Protein AF-A0A7H1RIW3-F1 (afdb_monomer_lite)

Sequence (134 aa):
MATRGQRPKPAALRLLNGNAGKRPVNTQEPDTGPADTSPPEWLSQAATPHWARLAPMLATAGVLKQSDRDLLATYCETFAAYLEAVKAGGASMSMVGQLRQLMGELGMTPSARARITADKAPEVERGKARFFAV

pLDDT: mean 80.85, std 16.75, range [42.19, 98.12]

Radius of gyration: 20.83 Å; chains: 1; bounding box: 42×54×66 Å

Structure (mmCIF, N/CA/C/O backbone):
data_AF-A0A7H1RIW3-F1
#
_entry.id   AF-A0A7H1RIW3-F1
#
loop_
_atom_site.group_PDB
_atom_site.id
_atom_site.type_symbol
_atom_site.label_atom_id
_atom_site.label_alt_id
_atom_site.label_comp_id
_atom_site.label_asym_id
_atom_site.label_entity_id
_atom_site.label_seq_id
_atom_site.pdbx_PDB_ins_code
_atom_site.Cartn_x
_atom_site.Cartn_y
_atom_site.Cartn_z
_atom_site.occupancy
_atom_site.B_iso_or_equiv
_atom_site.auth_seq_id
_atom_site.auth_comp_id
_atom_site.auth_asym_id
_atom_site.auth_atom_id
_atom_site.pdbx_PDB_model_num
ATOM 1 N N . MET A 1 1 ? -15.699 29.624 2.274 1.00 44.91 1 MET A N 1
ATOM 2 C CA . MET A 1 1 ? -15.433 28.178 2.094 1.00 44.91 1 MET A CA 1
ATOM 3 C C . MET A 1 1 ? -15.417 27.532 3.470 1.00 44.91 1 MET A C 1
ATOM 5 O O . MET A 1 1 ? -14.587 27.921 4.277 1.00 44.91 1 MET A O 1
ATOM 9 N N . ALA A 1 2 ? -16.365 26.644 3.783 1.00 44.53 2 ALA A N 1
ATOM 10 C CA . ALA A 1 2 ? -16.424 26.000 5.096 1.00 44.53 2 ALA A CA 1
ATOM 11 C C . ALA A 1 2 ? -15.160 25.156 5.327 1.00 44.53 2 ALA A C 1
ATOM 13 O O . ALA A 1 2 ? -14.830 24.293 4.512 1.00 44.53 2 ALA A O 1
ATOM 14 N N . THR A 1 3 ? -14.444 25.415 6.420 1.00 49.59 3 THR A N 1
ATOM 15 C CA . THR A 1 3 ? -13.362 24.556 6.903 1.00 49.59 3 THR A CA 1
ATOM 16 C C . THR A 1 3 ? -13.940 23.164 7.116 1.00 49.59 3 THR A C 1
ATOM 18 O O . THR A 1 3 ? -14.832 22.967 7.938 1.00 49.59 3 THR A O 1
ATOM 21 N N . ARG A 1 4 ? -13.475 22.197 6.319 1.00 51.91 4 ARG A N 1
ATOM 22 C CA . ARG A 1 4 ? -13.882 20.794 6.418 1.00 51.91 4 ARG A CA 1
ATOM 23 C C . ARG A 1 4 ? -13.661 20.352 7.864 1.00 51.91 4 ARG A C 1
ATOM 25 O O . ARG A 1 4 ? -12.515 20.246 8.298 1.00 51.91 4 ARG A O 1
ATOM 32 N N . GLY A 1 5 ? -14.752 20.165 8.608 1.00 62.47 5 GLY A N 1
ATOM 33 C CA . GLY A 1 5 ? -14.699 19.715 9.995 1.00 62.47 5 GLY A CA 1
ATOM 34 C C . GLY A 1 5 ? -13.847 18.451 10.115 1.00 62.47 5 GLY A C 1
ATOM 35 O O . GLY A 1 5 ? -13.736 17.677 9.157 1.00 62.47 5 GLY A O 1
ATOM 36 N N . GLN A 1 6 ? -13.213 18.260 11.275 1.00 63.91 6 GLN A N 1
ATOM 37 C CA . GLN A 1 6 ? -12.433 17.052 11.541 1.00 63.91 6 GLN A CA 1
ATOM 38 C C . GLN A 1 6 ? -13.264 15.813 11.195 1.00 63.91 6 GLN A C 1
ATOM 40 O O . GLN A 1 6 ? -14.435 15.716 11.568 1.00 63.91 6 GLN A O 1
ATOM 45 N N . ARG A 1 7 ? -12.654 14.873 10.460 1.00 66.25 7 ARG A N 1
ATOM 46 C CA . ARG A 1 7 ? -13.306 13.599 10.151 1.00 66.25 7 ARG A CA 1
ATOM 47 C C . ARG A 1 7 ? -13.683 12.916 11.474 1.00 66.25 7 ARG A C 1
ATOM 49 O O . ARG A 1 7 ? -12.880 12.958 12.411 1.00 66.25 7 ARG A O 1
ATOM 56 N N . PRO A 1 8 ? -14.882 12.323 11.577 1.00 71.25 8 PRO A N 1
ATOM 57 C CA . PRO A 1 8 ? -15.295 11.634 12.790 1.00 71.25 8 PRO A CA 1
ATOM 58 C C . PRO A 1 8 ? -14.284 10.539 13.148 1.00 71.25 8 PRO A C 1
ATOM 60 O O . PRO A 1 8 ? -13.760 9.853 12.271 1.00 71.25 8 PRO A O 1
ATOM 63 N N . LYS A 1 9 ? -13.988 10.401 14.447 1.00 76.31 9 LYS A N 1
ATOM 64 C CA . LYS A 1 9 ? -13.132 9.321 14.948 1.00 76.31 9 LYS A CA 1
ATOM 65 C C . LYS A 1 9 ? -13.812 7.966 14.676 1.00 76.31 9 LYS A C 1
ATOM 67 O O . LYS A 1 9 ? -15.014 7.879 14.948 1.00 76.31 9 LYS A O 1
ATOM 72 N N . PRO A 1 10 ? -13.063 6.939 14.230 1.00 83.06 10 PRO A N 1
ATOM 73 C CA . PRO A 1 10 ? -13.560 5.570 14.091 1.00 83.06 10 PRO A CA 1
ATOM 74 C C . PRO A 1 10 ? -14.266 5.068 15.352 1.00 83.06 10 PRO A C 1
ATOM 76 O O . PRO A 1 10 ? -13.867 5.424 16.471 1.00 83.06 10 PRO A O 1
ATOM 79 N N . ALA A 1 11 ? -15.279 4.222 15.185 1.00 84.06 11 ALA A N 1
ATOM 80 C CA . ALA A 1 11 ? -16.080 3.667 16.271 1.00 84.06 11 ALA A CA 1
ATOM 81 C C . ALA A 1 11 ? -15.216 2.978 17.331 1.00 84.06 11 ALA A C 1
ATOM 83 O O . ALA A 1 11 ? -15.368 3.271 18.518 1.00 84.06 11 ALA A O 1
ATOM 84 N N . ALA A 1 12 ? -14.247 2.160 16.907 1.00 81.88 12 ALA A N 1
ATOM 85 C CA . ALA A 1 12 ? -13.307 1.487 17.804 1.00 81.88 12 ALA A CA 1
ATOM 86 C C . ALA A 1 12 ? -12.550 2.484 18.704 1.00 81.88 12 ALA A C 1
ATOM 88 O O . ALA A 1 12 ? -12.537 2.345 19.926 1.00 81.88 12 ALA A O 1
ATOM 89 N N . LEU A 1 13 ? -12.011 3.562 18.123 1.00 81.81 13 LEU A N 1
ATOM 90 C CA . LEU A 1 13 ? -11.314 4.604 18.885 1.00 81.81 13 LEU A CA 1
ATOM 91 C C . LEU A 1 13 ? -12.263 5.402 19.788 1.00 81.81 13 LEU A C 1
ATOM 93 O O . LEU A 1 13 ? -11.860 5.857 20.859 1.00 81.81 13 LEU A O 1
ATOM 97 N N . ARG A 1 14 ? -13.522 5.606 19.386 1.00 84.12 14 ARG A N 1
ATOM 98 C CA . ARG A 1 14 ? -14.523 6.267 20.239 1.00 84.12 14 ARG A CA 1
ATOM 99 C C . ARG A 1 14 ? -14.881 5.422 21.458 1.00 84.12 14 ARG A C 1
ATOM 101 O O . ARG A 1 14 ? -15.024 5.988 22.540 1.00 84.12 14 ARG A O 1
ATOM 108 N N . LEU A 1 15 ? -15.022 4.112 21.276 1.00 86.12 15 LEU A N 1
ATOM 109 C CA . LEU A 1 15 ? -15.334 3.160 22.341 1.00 86.12 15 LEU A CA 1
ATOM 110 C C . LEU A 1 15 ? -14.171 3.031 23.330 1.00 86.12 15 LEU A C 1
ATOM 112 O O . LEU A 1 15 ? -14.401 3.152 24.530 1.00 86.12 15 LEU A O 1
ATOM 116 N N . LEU A 1 16 ? -12.932 2.906 22.839 1.00 82.25 16 LEU A N 1
ATOM 117 C CA . LEU A 1 16 ? -11.728 2.867 23.683 1.00 82.25 16 LEU A CA 1
ATOM 118 C C . LEU A 1 16 ? -11.577 4.122 24.558 1.00 82.25 16 LEU A C 1
ATOM 120 O O . LEU A 1 16 ? -11.178 4.033 25.712 1.00 82.25 16 LEU A O 1
ATOM 124 N N . ASN A 1 17 ? -11.973 5.292 24.047 1.00 83.56 17 ASN A N 1
ATOM 125 C CA . ASN A 1 17 ? -11.965 6.555 24.798 1.00 83.56 17 ASN A CA 1
ATOM 126 C C . ASN A 1 17 ? -13.217 6.763 25.683 1.00 83.56 17 ASN A C 1
ATOM 128 O O . ASN A 1 17 ? -13.533 7.897 26.053 1.00 83.56 17 ASN A O 1
ATOM 132 N N . GLY A 1 18 ? -13.988 5.707 25.961 1.00 87.12 18 GLY A N 1
ATOM 133 C CA . GLY A 1 18 ? -15.167 5.750 26.834 1.00 87.12 18 GLY A CA 1
ATOM 134 C C . GLY A 1 18 ? -16.350 6.552 26.285 1.00 87.12 18 GLY A C 1
ATOM 135 O O . GLY A 1 18 ? -17.267 6.883 27.032 1.00 87.12 18 GLY A O 1
ATOM 136 N N . ASN A 1 19 ? -16.342 6.896 24.991 1.00 88.31 19 ASN A N 1
ATOM 137 C CA . ASN A 1 19 ? -17.378 7.693 24.335 1.00 88.31 19 ASN A CA 1
ATOM 138 C C . ASN A 1 19 ? -17.756 8.972 25.119 1.00 88.31 19 ASN A C 1
ATOM 140 O O . ASN A 1 19 ? -18.933 9.215 25.376 1.00 88.31 19 ASN A O 1
ATOM 144 N N . ALA A 1 20 ? -16.774 9.811 25.478 1.00 84.62 20 ALA A N 1
ATOM 145 C CA . ALA A 1 20 ? -16.966 10.996 26.335 1.00 84.62 20 ALA A CA 1
ATOM 146 C C . ALA A 1 20 ? -18.142 11.917 25.934 1.00 84.62 20 ALA A C 1
ATOM 148 O O . ALA A 1 20 ? -18.807 12.494 26.790 1.00 84.62 20 ALA A O 1
ATOM 149 N N . GLY A 1 21 ? -18.438 12.029 24.634 1.00 84.06 21 GLY A N 1
ATOM 150 C CA . GLY A 1 21 ? -19.558 12.828 24.125 1.00 84.06 21 GLY A CA 1
ATOM 151 C C . GLY A 1 21 ? -20.939 12.166 24.225 1.00 84.06 21 GLY A C 1
ATOM 152 O O . GLY A 1 21 ? -21.914 12.792 23.818 1.00 84.06 21 GLY A O 1
ATOM 153 N N . LYS A 1 22 ? -21.031 10.906 24.677 1.00 83.62 22 LYS A N 1
ATOM 154 C CA . LYS A 1 22 ? -22.243 10.071 24.843 1.00 83.62 22 LYS A CA 1
ATOM 155 C C . LYS A 1 22 ? -23.167 9.941 23.622 1.00 83.62 22 LYS A C 1
ATOM 157 O O . LYS A 1 22 ? -24.220 9.319 23.706 1.00 83.62 22 LYS A O 1
ATOM 162 N N . ARG A 1 23 ? -22.781 10.489 22.468 1.00 87.12 23 ARG A N 1
ATOM 163 C CA . ARG A 1 23 ? -23.515 10.345 21.205 1.00 87.12 23 ARG A CA 1
ATOM 164 C C . ARG A 1 23 ? -23.500 8.882 20.752 1.00 87.12 23 ARG A C 1
ATOM 166 O O . ARG A 1 23 ? -22.494 8.205 21.003 1.00 87.12 23 ARG A O 1
ATOM 173 N N . PRO A 1 24 ? -24.527 8.416 20.019 1.00 86.94 24 PRO A N 1
ATOM 174 C CA . PRO A 1 24 ? -24.520 7.090 19.412 1.00 86.94 24 PRO A CA 1
ATOM 175 C C . PRO A 1 24 ? -23.221 6.827 18.637 1.00 86.94 24 PRO A C 1
ATOM 177 O O . PRO A 1 24 ? -22.659 7.719 17.983 1.00 86.94 24 PRO A O 1
ATOM 180 N N . VAL A 1 25 ? -22.686 5.619 18.785 1.00 84.94 25 VAL A N 1
ATOM 181 C CA . VAL A 1 25 ? -21.526 5.147 18.021 1.00 84.94 25 VAL A CA 1
ATOM 182 C C . VAL A 1 25 ? -22.047 4.488 16.751 1.00 84.94 25 VAL A C 1
ATOM 184 O O . VAL A 1 25 ? -23.066 3.806 16.793 1.00 84.94 25 VAL A O 1
ATOM 187 N N . ASN A 1 26 ? -21.378 4.723 15.621 1.00 83.44 26 ASN A N 1
ATOM 188 C CA . ASN A 1 26 ? -21.709 4.015 14.394 1.00 83.44 26 ASN A CA 1
ATOM 189 C C . ASN A 1 26 ? -21.318 2.543 14.559 1.00 83.44 26 ASN A C 1
ATOM 191 O O . ASN A 1 26 ? -20.135 2.228 14.610 1.00 83.44 26 ASN A O 1
ATOM 195 N N . THR A 1 27 ? -22.302 1.658 14.672 1.00 81.94 27 THR A N 1
ATOM 196 C CA . THR A 1 27 ? -22.091 0.206 14.759 1.00 81.94 27 THR A CA 1
ATOM 197 C C . THR A 1 27 ? -22.075 -0.469 13.389 1.00 81.94 27 THR A C 1
ATOM 199 O O . THR A 1 27 ? -21.869 -1.672 13.310 1.00 81.94 27 THR A O 1
ATOM 202 N N . G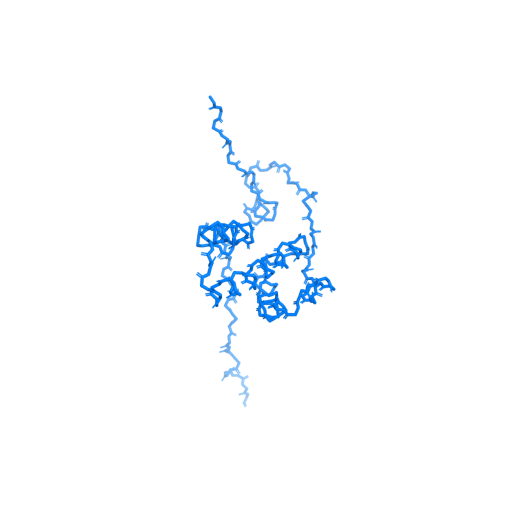LN A 1 28 ? -22.289 0.298 12.318 1.00 81.56 28 GLN A N 1
ATOM 203 C CA . GLN A 1 28 ? -22.314 -0.167 10.932 1.00 81.56 28 GLN A CA 1
ATOM 204 C C . GLN A 1 28 ? -21.051 0.276 10.176 1.00 81.56 28 GLN A C 1
ATOM 206 O O . GLN A 1 28 ? -21.099 0.563 8.981 1.00 81.56 28 GLN A O 1
ATOM 211 N N . GLU A 1 29 ? -19.920 0.419 10.874 1.00 81.44 29 GLU A N 1
ATOM 212 C CA . GLU A 1 29 ? -18.641 0.605 10.183 1.00 81.44 29 GLU A CA 1
ATOM 213 C C . GLU A 1 29 ? -18.288 -0.684 9.420 1.00 81.44 29 GLU A C 1
ATOM 215 O O . GLU A 1 29 ? -18.427 -1.767 9.991 1.00 81.44 29 GLU A O 1
ATOM 220 N N . PRO A 1 30 ? -17.859 -0.597 8.144 1.00 80.38 30 PRO A N 1
ATOM 221 C CA . PRO A 1 30 ? -17.471 -1.779 7.386 1.00 80.38 30 PRO A CA 1
ATOM 222 C C . PRO A 1 30 ? -16.283 -2.486 8.044 1.00 80.38 30 PRO A C 1
ATOM 224 O O . PRO A 1 30 ? -15.213 -1.893 8.187 1.00 80.38 30 PRO A O 1
ATOM 227 N N . ASP A 1 31 ? -16.461 -3.756 8.401 1.00 80.50 31 ASP A N 1
ATOM 228 C CA . ASP A 1 31 ? -15.359 -4.660 8.715 1.00 80.50 31 ASP A CA 1
ATOM 229 C C . ASP A 1 31 ? -15.062 -5.496 7.474 1.00 80.50 31 ASP A C 1
ATOM 231 O O . ASP A 1 31 ? -15.886 -6.287 7.016 1.00 80.50 31 ASP A O 1
ATOM 235 N N . THR A 1 32 ? -13.891 -5.272 6.894 1.00 82.56 32 THR A N 1
ATOM 236 C CA . THR A 1 32 ? -13.452 -5.973 5.688 1.00 82.56 32 THR A CA 1
ATOM 237 C C . THR A 1 32 ? -12.698 -7.259 6.025 1.00 82.56 32 THR A C 1
ATOM 239 O O . THR A 1 32 ? -12.359 -8.013 5.120 1.00 82.56 32 THR A O 1
ATOM 242 N N . GLY A 1 33 ? -12.483 -7.558 7.311 1.00 83.62 33 GLY A N 1
ATOM 243 C CA . GLY A 1 33 ? -11.807 -8.767 7.764 1.00 83.62 33 GLY A CA 1
ATOM 244 C C . GLY A 1 33 ? -10.285 -8.755 7.548 1.00 83.62 33 GLY A C 1
ATOM 245 O O . GLY A 1 33 ? -9.705 -7.779 7.049 1.00 83.62 33 GLY A O 1
ATOM 246 N N . PRO A 1 34 ? -9.595 -9.829 7.975 1.00 84.81 34 PRO A N 1
ATOM 247 C CA . PRO A 1 34 ? -8.171 -10.001 7.710 1.00 84.81 34 PRO A CA 1
ATOM 248 C C . PRO A 1 34 ? -7.920 -10.155 6.206 1.00 84.81 34 PRO A C 1
ATOM 250 O O . PRO A 1 34 ? -8.713 -10.771 5.499 1.00 84.81 34 PRO A O 1
ATOM 253 N N . ALA A 1 35 ? -6.806 -9.607 5.721 1.00 88.56 35 ALA A N 1
ATOM 254 C CA . ALA A 1 35 ? -6.424 -9.752 4.322 1.00 88.56 35 ALA A CA 1
ATOM 255 C C . ALA A 1 35 ? -5.929 -11.173 4.010 1.00 88.56 35 ALA A C 1
ATOM 257 O O . ALA A 1 35 ? -5.057 -11.695 4.711 1.00 88.56 35 ALA A O 1
ATOM 258 N N . ASP A 1 36 ? -6.410 -11.752 2.911 1.00 92.50 36 ASP A N 1
ATOM 259 C CA . ASP A 1 36 ? -5.777 -12.901 2.266 1.00 92.50 36 ASP A CA 1
ATOM 260 C C . ASP A 1 36 ? -4.427 -12.482 1.666 1.00 92.50 36 ASP A C 1
ATOM 262 O O . ASP A 1 36 ? -4.344 -11.614 0.790 1.00 92.50 36 ASP A O 1
ATOM 266 N N . THR A 1 37 ? -3.358 -13.112 2.155 1.00 95.69 37 THR A N 1
ATOM 267 C CA . THR A 1 37 ? -1.975 -12.823 1.752 1.00 95.69 37 THR A CA 1
ATOM 268 C C . THR A 1 37 ? -1.505 -13.658 0.564 1.00 95.69 37 THR A C 1
ATOM 270 O O . THR A 1 37 ? -0.384 -13.457 0.087 1.00 95.69 37 THR A O 1
ATOM 273 N N . SER A 1 38 ? -2.351 -14.539 0.031 1.00 96.38 38 SER A N 1
ATOM 274 C CA . SER A 1 38 ? -2.105 -15.211 -1.245 1.00 96.38 38 SER A CA 1
ATOM 275 C C . SER A 1 38 ? -2.043 -14.165 -2.364 1.00 96.38 38 SER A C 1
ATOM 277 O O . SER A 1 38 ? -2.844 -13.228 -2.340 1.00 96.38 38 SER A O 1
ATOM 279 N N . PRO A 1 39 ? -1.113 -14.256 -3.330 1.00 96.12 39 PRO A N 1
ATOM 280 C CA . PRO A 1 39 ? -1.079 -13.330 -4.461 1.00 96.12 39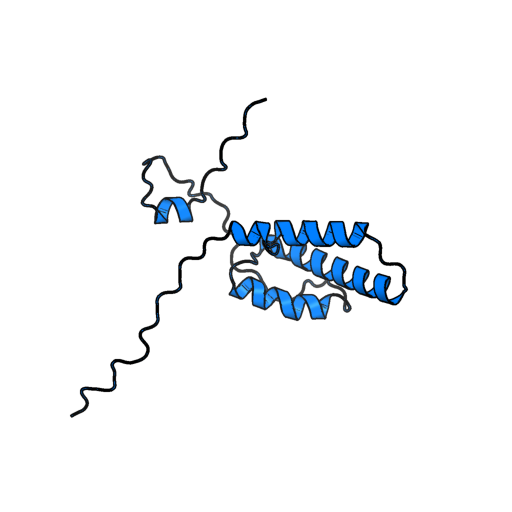 PRO A CA 1
ATOM 281 C C . PRO A 1 39 ? -2.353 -13.451 -5.315 1.00 96.12 39 PRO A C 1
ATOM 283 O O . PRO A 1 39 ? -2.884 -14.554 -5.456 1.00 96.12 39 PRO A O 1
ATOM 286 N N . PRO A 1 40 ? -2.882 -12.347 -5.878 1.00 95.94 40 PRO A N 1
ATOM 287 C CA . PRO A 1 40 ? -3.962 -12.422 -6.858 1.00 95.94 40 PRO A CA 1
ATOM 288 C C . PRO A 1 40 ? -3.530 -13.199 -8.104 1.00 95.94 40 PRO A C 1
ATOM 290 O O . PRO A 1 40 ? -2.382 -13.093 -8.526 1.00 95.94 40 PRO A O 1
ATOM 293 N N . GLU A 1 41 ? -4.462 -13.920 -8.731 1.00 96.12 41 GLU A N 1
ATOM 294 C CA . GLU A 1 41 ? -4.180 -14.731 -9.930 1.00 96.12 41 GLU A CA 1
ATOM 295 C C . GLU A 1 41 ? -3.640 -13.907 -11.106 1.00 96.12 41 GLU A C 1
ATOM 297 O O . GLU A 1 41 ? -2.853 -14.399 -11.908 1.00 96.12 41 GLU A O 1
ATOM 302 N N . TRP A 1 42 ? -4.051 -12.643 -11.201 1.00 96.38 42 TRP A N 1
ATOM 303 C CA . TRP A 1 42 ? -3.641 -11.726 -12.261 1.00 96.38 42 TRP A CA 1
ATOM 304 C C . TRP A 1 42 ? -2.276 -11.069 -12.015 1.00 96.38 42 TRP A C 1
ATOM 306 O O . TRP A 1 42 ? -1.796 -10.344 -12.885 1.00 96.38 42 TRP A O 1
ATOM 316 N N . LEU A 1 43 ? -1.655 -11.287 -10.850 1.00 98.12 43 LEU A N 1
ATOM 317 C CA . LEU A 1 43 ? -0.392 -10.651 -10.490 1.00 98.12 43 LEU A CA 1
ATOM 318 C C . LEU A 1 43 ? 0.762 -11.205 -11.336 1.00 98.12 43 LEU A C 1
ATOM 320 O O . LEU A 1 43 ? 0.994 -12.412 -11.406 1.00 98.12 43 LEU A O 1
ATOM 324 N N . SER A 1 44 ? 1.538 -10.311 -11.937 1.00 98.12 44 SER A N 1
ATOM 325 C CA . SER A 1 44 ? 2.662 -10.662 -12.791 1.00 98.12 44 SER A CA 1
ATOM 326 C C . SER A 1 44 ? 3.798 -11.341 -12.020 1.00 98.12 44 SER A C 1
ATOM 328 O O . SER A 1 44 ? 4.032 -11.125 -10.822 1.00 98.12 44 SER A O 1
ATOM 330 N N . GLN A 1 45 ? 4.589 -12.140 -12.741 1.00 97.75 45 GLN A N 1
ATOM 331 C CA . GLN A 1 45 ? 5.769 -12.795 -12.173 1.00 97.75 45 GLN A CA 1
ATOM 332 C C . GLN A 1 45 ? 6.796 -11.773 -11.656 1.00 97.75 45 GLN A C 1
ATOM 334 O O . GLN A 1 45 ? 7.445 -12.016 -10.641 1.00 97.75 45 GLN A O 1
ATOM 339 N N . ALA A 1 46 ? 6.910 -10.613 -12.311 1.00 97.56 46 ALA A N 1
ATOM 340 C CA . ALA A 1 46 ? 7.803 -9.535 -11.888 1.00 97.56 46 ALA A CA 1
ATOM 341 C C . ALA A 1 46 ? 7.337 -8.865 -10.580 1.00 97.56 46 ALA A C 1
ATOM 343 O O . ALA A 1 46 ? 8.164 -8.461 -9.763 1.00 97.56 46 ALA A O 1
ATOM 344 N N . ALA A 1 47 ? 6.024 -8.787 -10.346 1.00 97.88 47 ALA A N 1
ATOM 345 C CA . ALA A 1 47 ? 5.439 -8.205 -9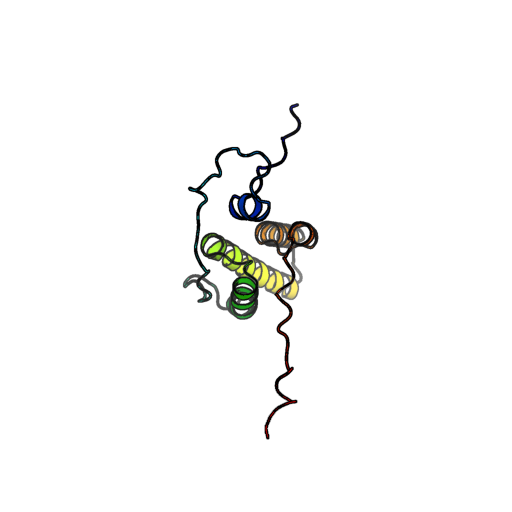.139 1.00 97.88 47 ALA A CA 1
ATOM 346 C C . ALA A 1 47 ? 5.367 -9.189 -7.953 1.00 97.88 47 ALA A C 1
ATOM 348 O O . ALA A 1 47 ? 5.380 -8.769 -6.790 1.00 97.88 47 ALA A O 1
ATOM 349 N N . THR A 1 48 ? 5.343 -10.496 -8.225 1.00 97.81 48 THR A N 1
ATOM 350 C CA . THR A 1 48 ? 5.208 -11.567 -7.220 1.00 97.81 48 THR A CA 1
ATOM 351 C C . THR A 1 48 ? 6.228 -11.485 -6.068 1.00 97.81 48 THR A C 1
ATOM 353 O O . THR A 1 48 ? 5.813 -11.572 -4.909 1.00 97.81 48 THR A O 1
ATOM 356 N N . PRO A 1 49 ? 7.538 -11.242 -6.295 1.00 97.50 49 PRO A N 1
ATOM 357 C CA . PRO A 1 49 ? 8.503 -11.092 -5.201 1.00 97.50 49 PRO A CA 1
ATOM 358 C C . PRO A 1 49 ? 8.199 -9.904 -4.279 1.00 97.50 49 PRO A C 1
ATOM 360 O O . PRO A 1 49 ? 8.482 -9.941 -3.079 1.00 97.50 49 PRO A O 1
ATOM 363 N N . HIS A 1 50 ? 7.623 -8.828 -4.820 1.00 96.88 50 HIS A N 1
ATOM 364 C CA . HIS A 1 50 ? 7.226 -7.665 -4.031 1.00 96.88 50 HIS A CA 1
ATOM 365 C C . HIS A 1 50 ? 6.007 -7.979 -3.168 1.0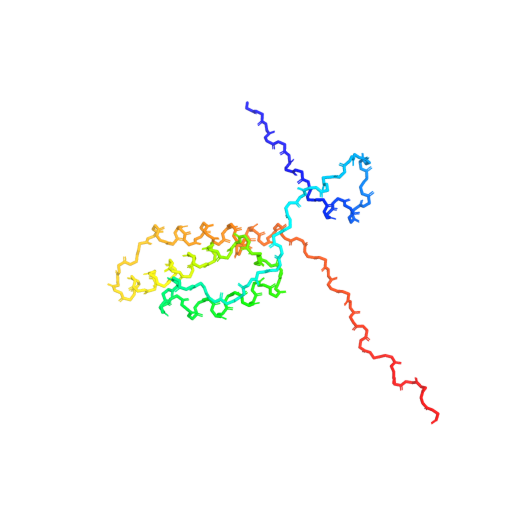0 96.88 50 HIS A C 1
ATOM 367 O O . HIS A 1 50 ? 6.006 -7.632 -1.985 1.00 96.88 50 HIS A O 1
ATOM 373 N N . TRP A 1 51 ? 5.025 -8.687 -3.727 1.00 97.56 51 TRP A N 1
ATOM 374 C CA . TRP A 1 51 ? 3.864 -9.169 -2.986 1.00 97.56 51 TRP A CA 1
ATOM 375 C C . TRP A 1 51 ? 4.267 -10.084 -1.831 1.00 97.56 51 TRP A C 1
ATOM 377 O O . TRP A 1 51 ? 3.926 -9.806 -0.682 1.00 97.56 51 TRP A O 1
ATOM 387 N N . ALA A 1 52 ? 5.064 -11.118 -2.122 1.00 97.25 52 ALA A N 1
ATOM 388 C CA . ALA A 1 52 ? 5.505 -12.117 -1.148 1.00 97.25 52 ALA A CA 1
ATOM 389 C C . ALA A 1 52 ? 6.227 -11.496 0.059 1.00 97.25 52 ALA A C 1
ATOM 391 O O . ALA A 1 52 ? 6.150 -12.013 1.170 1.00 97.25 52 ALA A O 1
ATOM 392 N N . ARG A 1 53 ? 6.901 -10.357 -0.141 1.00 95.38 53 ARG A N 1
ATOM 393 C CA . ARG A 1 53 ? 7.550 -9.600 0.933 1.00 95.38 53 ARG A CA 1
ATOM 394 C C . ARG A 1 53 ? 6.588 -8.682 1.689 1.00 95.38 53 ARG A C 1
ATOM 396 O O . ARG A 1 53 ? 6.700 -8.553 2.905 1.00 95.38 53 ARG A O 1
ATOM 403 N N . LEU A 1 54 ? 5.706 -7.977 0.982 1.00 94.69 54 LEU A N 1
ATOM 404 C CA . LEU A 1 54 ? 4.905 -6.892 1.556 1.00 94.69 54 LEU A CA 1
ATOM 405 C C . LEU A 1 54 ? 3.600 -7.383 2.182 1.00 94.69 54 LEU A C 1
ATOM 407 O O . LEU A 1 54 ? 3.291 -6.979 3.300 1.00 94.69 54 LEU A O 1
ATOM 411 N N . ALA A 1 55 ? 2.853 -8.251 1.499 1.00 95.31 55 ALA A N 1
ATOM 412 C CA . ALA A 1 55 ? 1.531 -8.689 1.940 1.00 95.31 55 ALA A CA 1
ATOM 413 C C . ALA A 1 55 ? 1.532 -9.313 3.350 1.00 95.31 55 ALA A C 1
ATOM 415 O O . ALA A 1 55 ? 0.799 -8.807 4.204 1.00 95.31 55 ALA A O 1
ATOM 416 N N . PRO A 1 56 ? 2.375 -10.320 3.672 1.00 94.62 56 PRO A N 1
ATOM 417 C CA . PRO A 1 56 ? 2.383 -10.905 5.015 1.00 94.62 56 PRO A CA 1
ATOM 418 C C . PRO A 1 56 ? 2.852 -9.917 6.089 1.00 94.62 56 PRO A C 1
ATOM 420 O O . PRO A 1 56 ? 2.294 -9.888 7.187 1.00 94.62 56 PRO A O 1
ATOM 423 N N . MET A 1 57 ? 3.837 -9.068 5.777 1.00 91.44 57 MET A N 1
ATOM 424 C CA . MET A 1 57 ? 4.339 -8.049 6.703 1.00 91.44 57 MET A CA 1
ATOM 425 C C . MET A 1 57 ? 3.250 -7.025 7.052 1.00 91.44 57 MET A C 1
ATOM 427 O O . MET A 1 57 ? 3.047 -6.709 8.224 1.00 91.44 57 MET A O 1
ATOM 431 N N . LEU A 1 58 ? 2.530 -6.522 6.046 1.00 90.38 58 LEU A N 1
ATOM 432 C CA . LEU A 1 58 ? 1.476 -5.523 6.230 1.00 90.38 58 LEU A CA 1
ATOM 433 C C . LEU A 1 58 ? 0.225 -6.116 6.886 1.00 90.38 58 LEU A C 1
ATOM 435 O O . LEU A 1 58 ? -0.390 -5.445 7.714 1.00 90.38 58 LEU A O 1
ATOM 439 N N . ALA A 1 59 ? -0.131 -7.362 6.566 1.00 90.69 59 ALA A N 1
ATOM 440 C CA . ALA A 1 59 ? -1.230 -8.069 7.221 1.00 90.69 59 ALA A CA 1
ATOM 441 C C . ALA A 1 59 ? -0.928 -8.313 8.707 1.00 90.69 59 ALA A C 1
ATOM 443 O O . ALA A 1 59 ? -1.757 -8.002 9.560 1.00 90.69 59 ALA A O 1
ATOM 444 N N . THR A 1 60 ? 0.288 -8.771 9.035 1.00 88.25 60 THR A N 1
ATOM 445 C CA . THR A 1 60 ? 0.728 -8.980 10.429 1.00 88.25 60 THR A CA 1
ATOM 446 C C . THR A 1 60 ? 0.719 -7.679 11.230 1.00 88.25 60 THR A C 1
ATOM 448 O O . THR A 1 60 ? 0.336 -7.665 12.396 1.00 88.25 60 THR A O 1
ATOM 451 N N . ALA A 1 61 ? 1.098 -6.564 10.602 1.00 84.88 61 ALA A N 1
ATOM 452 C CA . ALA A 1 61 ? 1.049 -5.239 11.216 1.00 84.88 61 ALA A CA 1
ATOM 453 C C . ALA A 1 61 ? -0.378 -4.658 11.336 1.00 84.88 61 ALA A C 1
ATOM 455 O O . ALA A 1 61 ? -0.541 -3.556 11.855 1.00 84.88 61 ALA A O 1
ATOM 456 N N . GLY A 1 62 ? -1.405 -5.350 10.827 1.00 82.94 62 GLY A N 1
ATOM 457 C CA . GLY A 1 62 ? -2.790 -4.874 10.803 1.00 82.94 62 GLY A CA 1
ATOM 458 C C . GLY A 1 62 ? -3.055 -3.728 9.819 1.00 82.94 62 GLY A C 1
ATOM 459 O O . GLY A 1 62 ? -4.125 -3.123 9.879 1.00 82.94 62 GLY A O 1
ATOM 460 N N . VAL A 1 63 ? -2.099 -3.437 8.930 1.00 85.62 63 VAL A N 1
ATOM 461 C CA . VAL A 1 63 ? -2.160 -2.355 7.934 1.00 85.62 63 VAL A CA 1
ATOM 462 C C . VAL A 1 63 ? -2.908 -2.797 6.679 1.00 85.62 63 VAL A C 1
ATOM 464 O O . VAL A 1 63 ? -3.688 -2.023 6.142 1.00 85.62 63 VAL A O 1
ATOM 467 N N . LEU A 1 64 ? -2.690 -4.033 6.219 1.00 89.12 64 LEU A N 1
ATOM 468 C CA . LEU A 1 64 ? -3.395 -4.572 5.057 1.00 89.12 64 LEU A CA 1
ATOM 469 C C . LEU A 1 64 ? -4.740 -5.168 5.482 1.00 89.12 64 LEU A C 1
ATOM 471 O O . LEU A 1 64 ? -4.782 -6.095 6.298 1.00 89.12 64 LEU A O 1
ATOM 475 N N . LYS A 1 65 ? -5.826 -4.664 4.898 1.00 88.50 65 LYS A N 1
ATOM 476 C CA . LYS A 1 65 ? -7.170 -5.243 5.000 1.00 88.50 65 LYS A CA 1
ATOM 477 C C . LYS A 1 65 ? -7.592 -5.867 3.678 1.00 88.50 65 LYS A C 1
ATOM 479 O O . LYS A 1 65 ? -7.015 -5.564 2.635 1.00 88.50 65 LYS A O 1
ATOM 484 N N . GLN A 1 66 ? -8.609 -6.729 3.710 1.00 89.19 66 GLN A N 1
ATOM 485 C CA . GLN A 1 66 ? -9.087 -7.406 2.500 1.00 89.19 66 GLN A CA 1
ATOM 486 C C . GLN A 1 66 ? -9.501 -6.416 1.400 1.00 89.19 66 GLN A C 1
ATOM 488 O O . GLN A 1 66 ? -9.252 -6.669 0.225 1.00 89.19 66 GLN A O 1
ATOM 493 N N . SER A 1 67 ? -10.076 -5.268 1.776 1.00 88.56 67 SER A N 1
ATOM 494 C CA . SER A 1 67 ? -10.454 -4.193 0.845 1.00 88.56 67 SER A CA 1
ATOM 495 C C . SER A 1 67 ? -9.282 -3.577 0.089 1.00 88.56 67 SER A C 1
ATOM 497 O O . SER A 1 67 ? -9.476 -3.017 -0.985 1.00 88.56 67 SER A O 1
ATOM 499 N N . ASP A 1 68 ? -8.073 -3.681 0.634 1.00 89.62 68 ASP A N 1
ATOM 500 C CA . ASP A 1 68 ? -6.893 -2.984 0.126 1.00 89.62 68 ASP A CA 1
ATOM 501 C C . ASP A 1 68 ? -5.980 -3.935 -0.666 1.00 89.62 68 ASP A C 1
ATOM 503 O O . ASP A 1 68 ? -4.893 -3.558 -1.113 1.00 89.62 68 ASP A O 1
ATOM 507 N N . ARG A 1 69 ? -6.419 -5.186 -0.852 1.00 92.56 69 ARG A N 1
ATOM 508 C CA . ARG A 1 69 ? -5.650 -6.257 -1.491 1.00 92.56 69 ARG A CA 1
ATOM 509 C C . ARG A 1 69 ? -5.261 -5.900 -2.928 1.00 92.56 69 ARG A C 1
ATOM 511 O O . ARG A 1 69 ? -4.083 -5.956 -3.280 1.00 92.56 69 ARG A O 1
ATOM 518 N N . ASP A 1 70 ? -6.225 -5.451 -3.728 1.00 93.38 70 ASP A N 1
ATOM 519 C CA . ASP A 1 70 ? -5.988 -5.068 -5.127 1.00 93.38 70 ASP A CA 1
ATOM 520 C C . ASP A 1 70 ? -5.160 -3.781 -5.243 1.00 93.38 70 ASP A C 1
ATOM 522 O O . ASP A 1 70 ? -4.386 -3.603 -6.188 1.00 93.38 70 ASP A O 1
ATOM 526 N N . LEU A 1 71 ? -5.251 -2.903 -4.241 1.00 93.75 71 LEU A N 1
ATOM 527 C CA . LEU A 1 71 ? -4.429 -1.701 -4.160 1.00 93.75 71 LEU A CA 1
ATOM 528 C C . LEU A 1 71 ? -2.951 -2.052 -3.929 1.00 93.75 71 LEU A C 1
ATOM 530 O O . LEU A 1 71 ? -2.075 -1.509 -4.608 1.00 93.75 71 LEU A O 1
ATOM 534 N N . LEU A 1 72 ? -2.662 -2.991 -3.021 1.00 95.50 72 LEU A N 1
ATOM 535 C CA . LEU A 1 72 ? -1.303 -3.503 -2.825 1.00 95.50 72 LEU A CA 1
ATOM 536 C C . LEU A 1 72 ? -0.782 -4.203 -4.086 1.00 95.50 72 LEU A C 1
ATOM 538 O O . LEU A 1 72 ? 0.375 -4.012 -4.457 1.00 95.50 72 LEU A O 1
ATOM 542 N N . ALA A 1 73 ? -1.626 -4.972 -4.769 1.00 96.56 73 ALA A N 1
ATOM 543 C CA . ALA A 1 73 ? -1.236 -5.673 -5.987 1.00 96.56 73 ALA A CA 1
ATOM 544 C C . ALA A 1 73 ? -0.876 -4.681 -7.104 1.00 96.56 73 ALA A C 1
ATOM 546 O O . ALA A 1 73 ? 0.191 -4.787 -7.709 1.00 96.56 73 ALA A O 1
ATOM 547 N N . THR A 1 74 ? -1.686 -3.634 -7.273 1.00 96.06 74 THR A N 1
ATOM 548 C CA . THR A 1 74 ? -1.409 -2.519 -8.194 1.00 96.06 74 THR A CA 1
ATOM 549 C C . THR A 1 74 ? -0.095 -1.813 -7.848 1.00 96.06 74 THR A C 1
ATOM 551 O O . THR A 1 74 ? 0.685 -1.463 -8.738 1.00 96.06 74 THR A O 1
ATOM 554 N N . TYR A 1 75 ? 0.198 -1.626 -6.556 1.00 95.88 75 TYR A N 1
ATOM 555 C CA . TYR A 1 75 ? 1.483 -1.083 -6.115 1.00 95.88 75 TYR A CA 1
ATOM 556 C C . TYR A 1 75 ? 2.654 -1.989 -6.518 1.00 95.88 75 TYR A C 1
ATOM 558 O O . TYR A 1 75 ? 3.654 -1.493 -7.038 1.00 95.88 75 TYR A O 1
ATOM 566 N N . CYS A 1 76 ? 2.533 -3.304 -6.320 1.00 97.12 76 CYS A N 1
ATOM 567 C CA . CYS A 1 76 ? 3.561 -4.266 -6.712 1.00 97.12 76 CYS A CA 1
ATOM 568 C C . CYS A 1 76 ? 3.811 -4.260 -8.229 1.00 97.12 76 CYS A C 1
ATOM 570 O O . CYS A 1 76 ? 4.975 -4.240 -8.631 1.00 97.12 76 CYS A O 1
ATOM 572 N N . GLU A 1 77 ? 2.757 -4.203 -9.049 1.00 97.56 77 GLU A N 1
ATOM 573 C CA . GLU A 1 77 ? 2.863 -4.079 -10.513 1.00 97.56 77 GLU A CA 1
ATOM 574 C C . GLU A 1 77 ? 3.567 -2.792 -10.933 1.00 97.56 77 GLU A C 1
ATOM 576 O O . GLU A 1 77 ? 4.538 -2.807 -11.690 1.00 97.56 77 GLU A O 1
ATOM 581 N N . THR A 1 78 ? 3.123 -1.661 -10.385 1.00 96.25 78 THR A N 1
ATOM 582 C CA . THR A 1 78 ? 3.703 -0.352 -10.708 1.00 96.25 78 THR A CA 1
ATOM 583 C C . THR A 1 78 ? 5.178 -0.299 -10.310 1.00 96.25 78 THR A C 1
ATOM 585 O O . THR A 1 78 ? 5.999 0.296 -11.010 1.00 96.25 78 THR A O 1
ATOM 588 N N . PHE A 1 79 ? 5.542 -0.937 -9.193 1.00 95.88 79 PHE A N 1
ATOM 589 C CA . PHE A 1 79 ? 6.921 -0.977 -8.724 1.00 95.88 79 PHE A CA 1
ATOM 590 C C . PHE A 1 79 ? 7.797 -1.869 -9.607 1.00 95.88 79 PHE A C 1
ATOM 592 O O . PHE A 1 79 ? 8.904 -1.461 -9.959 1.00 95.88 79 PHE A O 1
ATOM 599 N N . ALA A 1 80 ? 7.290 -3.029 -10.030 1.00 96.94 80 ALA A N 1
ATOM 600 C CA . ALA A 1 80 ? 7.976 -3.890 -10.988 1.00 96.94 80 ALA A CA 1
ATOM 601 C C . ALA A 1 80 ? 8.213 -3.162 -12.323 1.00 96.94 80 ALA A C 1
ATOM 603 O O . ALA A 1 80 ? 9.347 -3.104 -12.800 1.00 96.94 80 ALA A O 1
ATOM 604 N N . ALA A 1 81 ? 7.183 -2.508 -12.869 1.00 95.00 81 ALA A N 1
ATOM 605 C CA . ALA A 1 81 ? 7.292 -1.715 -14.093 1.00 95.00 81 ALA A CA 1
ATOM 606 C C . ALA A 1 81 ? 8.305 -0.565 -13.956 1.00 95.00 81 ALA A C 1
ATOM 608 O O . ALA A 1 81 ? 9.086 -0.304 -14.871 1.00 95.00 81 ALA A O 1
ATOM 609 N N . TYR A 1 82 ? 8.330 0.109 -12.802 1.00 95.88 82 TYR A N 1
ATOM 610 C CA . TYR A 1 82 ? 9.319 1.147 -12.517 1.00 95.88 82 TYR A CA 1
ATOM 611 C C . TYR A 1 82 ? 10.750 0.595 -12.514 1.00 95.88 82 TYR A C 1
ATOM 613 O O . TYR A 1 82 ? 11.631 1.209 -13.112 1.00 95.88 82 TYR A O 1
ATOM 621 N N . LEU A 1 83 ? 10.999 -0.558 -11.884 1.00 95.75 83 LEU A N 1
ATOM 622 C CA . LEU A 1 83 ? 12.334 -1.164 -11.865 1.00 95.75 83 LEU A CA 1
ATOM 623 C C . LEU A 1 83 ? 12.806 -1.552 -13.271 1.00 95.75 83 LEU A C 1
ATOM 625 O O . LEU A 1 83 ? 13.968 -1.316 -13.599 1.00 95.75 83 LEU A O 1
ATOM 629 N N . GLU A 1 84 ? 11.921 -2.087 -14.113 1.00 95.38 84 GLU A N 1
ATOM 630 C CA . GLU A 1 84 ? 12.245 -2.369 -15.517 1.00 95.38 84 GLU A CA 1
ATOM 631 C C . GLU A 1 84 ? 12.553 -1.086 -16.301 1.00 95.38 84 GLU A C 1
ATOM 633 O O . GLU A 1 84 ? 13.562 -1.017 -17.004 1.00 95.38 84 GLU A O 1
ATOM 638 N N . ALA A 1 85 ? 11.771 -0.021 -16.108 1.00 95.56 85 ALA A N 1
ATOM 639 C CA . ALA A 1 85 ? 12.044 1.274 -16.729 1.00 95.56 85 ALA A CA 1
ATOM 640 C C . ALA A 1 85 ? 13.384 1.880 -16.267 1.00 95.56 85 ALA A C 1
ATOM 642 O O . ALA A 1 85 ? 14.096 2.479 -17.073 1.00 95.56 85 ALA A O 1
ATOM 643 N N . VAL A 1 86 ? 13.760 1.708 -14.993 1.00 95.88 86 VAL A N 1
ATOM 644 C CA . VAL A 1 86 ? 15.074 2.129 -14.473 1.00 95.88 86 VAL A CA 1
ATOM 645 C C . VAL A 1 86 ? 16.196 1.356 -15.161 1.00 95.88 86 VAL A C 1
ATOM 647 O O . VAL A 1 86 ? 17.156 1.975 -15.616 1.00 95.88 86 VAL A O 1
ATOM 650 N N . LYS A 1 87 ? 16.076 0.027 -15.284 1.00 95.75 87 LYS A N 1
ATOM 651 C CA . LYS A 1 87 ? 17.077 -0.811 -15.970 1.00 95.75 87 LYS A CA 1
ATOM 652 C C . LYS A 1 87 ? 17.239 -0.423 -17.440 1.00 95.75 87 LYS A C 1
ATOM 654 O O . LYS A 1 87 ? 18.356 -0.421 -17.944 1.00 95.75 87 LYS A O 1
ATOM 659 N N . ALA A 1 88 ? 16.144 -0.055 -18.101 1.00 95.50 88 ALA A N 1
ATOM 660 C CA . ALA A 1 88 ? 16.145 0.433 -19.477 1.00 95.50 88 ALA A CA 1
ATOM 661 C C . ALA A 1 88 ? 16.623 1.896 -19.622 1.00 95.50 88 ALA A C 1
ATOM 663 O O . ALA A 1 88 ? 16.719 2.395 -20.740 1.00 95.50 88 ALA A O 1
ATOM 664 N N . GLY A 1 89 ? 16.905 2.601 -18.518 1.00 93.88 89 GLY A N 1
ATOM 665 C CA . GLY A 1 89 ? 17.360 3.997 -18.522 1.00 93.88 89 GLY A CA 1
ATOM 666 C C . GLY A 1 89 ? 16.262 5.037 -18.782 1.00 93.88 89 GLY A C 1
ATOM 667 O O . GLY A 1 89 ? 16.573 6.192 -19.056 1.00 93.88 89 GLY A O 1
ATOM 668 N N . GLY A 1 90 ? 14.985 4.651 -18.700 1.00 91.44 90 GLY A N 1
ATOM 669 C CA . GLY A 1 90 ? 13.832 5.466 -19.106 1.00 91.44 90 GLY A CA 1
ATOM 670 C C . GLY A 1 90 ? 12.811 5.758 -18.002 1.00 91.44 90 GLY A C 1
ATOM 671 O O . GLY A 1 90 ? 11.670 6.103 -18.304 1.00 91.44 90 GLY A O 1
ATOM 672 N N . ALA A 1 91 ? 13.164 5.590 -16.726 1.00 89.12 91 ALA A N 1
ATOM 673 C CA . ALA A 1 91 ? 12.214 5.783 -15.632 1.00 89.12 91 ALA A CA 1
ATOM 674 C C . ALA A 1 91 ? 11.679 7.226 -15.560 1.00 89.12 91 ALA A C 1
ATOM 676 O O . ALA A 1 91 ? 12.435 8.190 -15.448 1.00 89.12 91 ALA A O 1
ATOM 677 N N . SER A 1 92 ? 10.350 7.369 -15.571 1.00 89.06 92 SER A N 1
ATOM 678 C CA . SER A 1 92 ? 9.681 8.668 -15.472 1.00 89.06 92 SER A CA 1
ATOM 679 C C . SER A 1 92 ? 9.376 9.044 -14.023 1.00 89.06 92 SER A C 1
ATOM 681 O O . SER A 1 92 ? 8.882 8.233 -13.236 1.00 89.06 92 SER A O 1
ATOM 683 N N . MET A 1 93 ? 9.547 10.326 -13.692 1.00 88.12 93 MET A N 1
ATOM 684 C CA . MET A 1 93 ? 9.113 10.891 -12.408 1.00 88.12 93 MET A CA 1
ATOM 685 C C . MET A 1 93 ? 7.602 10.751 -12.166 1.00 88.12 93 MET A C 1
ATOM 687 O O . MET A 1 93 ? 7.169 10.716 -11.014 1.00 88.12 93 MET A O 1
ATOM 691 N N . SER A 1 94 ? 6.799 10.628 -13.227 1.00 90.81 94 SER A N 1
ATOM 69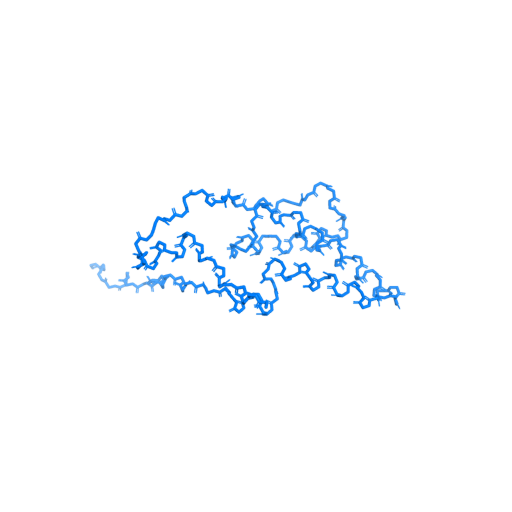2 C CA . SER A 1 94 ? 5.356 10.383 -13.113 1.00 90.81 94 SER A CA 1
ATOM 693 C C . SER A 1 94 ? 5.042 9.038 -12.440 1.00 90.81 94 SER A C 1
ATOM 695 O O . SER A 1 94 ? 4.177 8.985 -11.566 1.00 90.81 94 SER A O 1
ATOM 697 N N . MET A 1 95 ? 5.807 7.981 -12.745 1.00 89.69 95 MET A N 1
ATOM 698 C CA . MET A 1 95 ? 5.668 6.661 -12.112 1.00 89.69 95 MET A CA 1
ATOM 699 C C . MET A 1 95 ? 6.028 6.718 -10.627 1.00 89.69 95 MET A C 1
ATOM 701 O O . MET A 1 95 ? 5.332 6.153 -9.785 1.00 89.69 95 MET A O 1
ATOM 705 N N . VAL A 1 96 ? 7.077 7.471 -10.279 1.00 89.56 96 VAL A N 1
ATOM 706 C CA . VAL A 1 96 ? 7.446 7.723 -8.877 1.00 89.56 96 VAL A CA 1
ATOM 707 C C . VAL A 1 96 ? 6.315 8.454 -8.141 1.00 89.56 96 VAL A C 1
ATOM 709 O O . VAL A 1 96 ? 6.041 8.157 -6.977 1.00 89.56 96 VAL A O 1
ATOM 712 N N . GLY A 1 97 ? 5.631 9.383 -8.815 1.00 91.62 97 GLY A N 1
ATOM 713 C CA . GLY A 1 97 ? 4.440 10.056 -8.296 1.00 91.62 97 GLY A CA 1
ATOM 714 C C . GLY A 1 97 ? 3.294 9.086 -7.994 1.00 91.62 97 GLY A C 1
ATOM 715 O O . GLY A 1 97 ? 2.773 9.093 -6.878 1.00 91.62 97 GLY A O 1
ATOM 716 N N . GLN A 1 98 ? 2.957 8.209 -8.944 1.00 90.44 98 GLN A N 1
ATOM 717 C CA . GLN A 1 98 ? 1.918 7.182 -8.775 1.00 90.44 98 GLN A CA 1
ATOM 718 C C . GLN A 1 98 ? 2.246 6.223 -7.622 1.00 90.44 98 GLN A C 1
ATOM 720 O O . GLN A 1 98 ? 1.403 5.983 -6.757 1.00 90.44 98 GLN A O 1
ATOM 725 N N . LEU A 1 99 ? 3.496 5.755 -7.528 1.00 91.31 99 LEU A N 1
ATOM 726 C CA . LEU A 1 99 ? 3.955 4.914 -6.417 1.00 91.31 99 LEU A CA 1
ATOM 727 C C . LEU A 1 99 ? 3.776 5.602 -5.060 1.00 91.31 99 LEU A C 1
ATOM 729 O O . LEU A 1 99 ? 3.294 4.985 -4.109 1.00 91.31 99 LEU A O 1
ATOM 733 N N . ARG A 1 100 ? 4.125 6.890 -4.951 1.00 87.50 100 ARG A N 1
ATOM 734 C CA . ARG A 1 100 ? 3.925 7.660 -3.711 1.00 87.50 100 ARG A CA 1
ATOM 735 C C . ARG A 1 100 ? 2.453 7.800 -3.340 1.00 87.50 100 ARG A C 1
ATOM 737 O O . ARG A 1 100 ? 2.141 7.735 -2.153 1.00 87.50 100 ARG A O 1
ATOM 744 N N . GLN A 1 101 ? 1.571 7.979 -4.321 1.00 88.75 101 GLN A N 1
ATOM 745 C CA . GLN A 1 101 ? 0.130 8.066 -4.09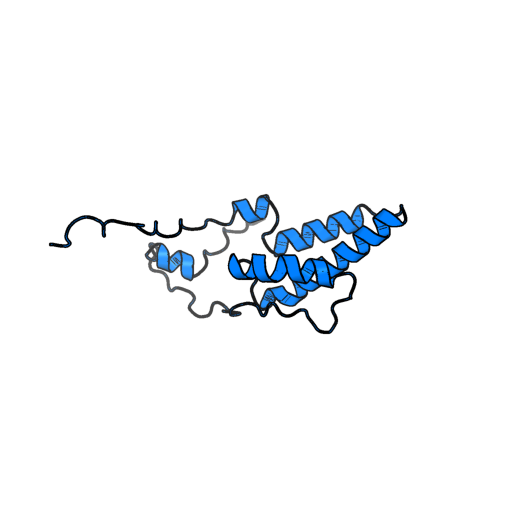0 1.00 88.75 101 GLN A CA 1
ATOM 746 C C . GLN A 1 101 ? -0.418 6.748 -3.530 1.00 88.75 101 GLN A C 1
ATOM 748 O O . GLN A 1 101 ? -1.052 6.758 -2.477 1.00 88.75 101 GLN A O 1
ATOM 753 N N . LEU A 1 102 ? -0.087 5.618 -4.161 1.00 88.75 102 LEU A N 1
ATOM 754 C CA . LEU A 1 102 ? -0.494 4.284 -3.702 1.00 88.75 102 LEU A CA 1
ATOM 755 C C . LEU A 1 102 ? 0.034 3.975 -2.290 1.00 88.75 102 LEU A C 1
ATOM 757 O O . LEU A 1 102 ? -0.707 3.490 -1.437 1.00 88.75 102 LEU A O 1
ATOM 761 N N . MET A 1 103 ? 1.291 4.332 -1.994 1.00 83.00 103 MET A N 1
ATOM 762 C CA . MET A 1 103 ? 1.834 4.220 -0.632 1.00 83.00 103 MET A CA 1
ATOM 763 C C . MET A 1 103 ? 1.084 5.091 0.383 1.00 83.00 103 MET A C 1
ATOM 765 O O . MET A 1 103 ? 1.037 4.749 1.564 1.00 83.00 103 MET A O 1
ATOM 769 N N . GLY A 1 104 ? 0.563 6.244 -0.040 1.00 83.06 104 GLY A N 1
ATOM 770 C CA . GLY A 1 104 ? -0.195 7.156 0.813 1.00 83.06 104 GLY A CA 1
ATOM 771 C C . GLY A 1 104 ? -1.506 6.541 1.289 1.00 83.06 104 GLY A C 1
ATOM 772 O O . GLY A 1 104 ? -1.784 6.582 2.487 1.00 83.06 104 GLY A O 1
ATOM 773 N N . GLU A 1 105 ? -2.254 5.937 0.366 1.00 82.25 105 GLU A N 1
ATOM 774 C CA . GLU A 1 105 ? -3.539 5.281 0.642 1.00 82.25 105 GLU A CA 1
ATOM 775 C C . GLU A 1 105 ? -3.377 4.051 1.549 1.00 82.25 105 GLU A C 1
ATOM 777 O O . GLU A 1 105 ? -4.136 3.877 2.495 1.00 82.25 105 GLU A O 1
ATOM 782 N N . LEU A 1 106 ? -2.313 3.264 1.354 1.00 75.62 106 LEU A N 1
ATOM 783 C CA . LEU A 1 106 ? -1.997 2.091 2.186 1.00 75.62 106 LEU A CA 1
ATOM 784 C C . LEU A 1 106 ? -1.388 2.429 3.561 1.00 75.62 106 LEU A C 1
ATOM 786 O O . LEU A 1 106 ? -0.956 1.537 4.286 1.00 75.62 106 LEU A O 1
ATOM 790 N N . GLY A 1 107 ? -1.253 3.705 3.928 1.00 69.88 107 GLY A N 1
ATOM 791 C CA . GLY A 1 107 ? -0.648 4.068 5.214 1.00 69.88 107 GLY A CA 1
ATOM 792 C C . GLY A 1 107 ? 0.885 3.941 5.271 1.00 69.88 107 GLY A C 1
ATOM 793 O O . GLY A 1 107 ? 1.485 4.109 6.334 1.00 69.88 107 GLY A O 1
ATOM 794 N N . MET A 1 108 ? 1.551 3.682 4.142 1.00 68.56 108 MET A N 1
ATOM 795 C CA . MET A 1 108 ? 2.981 3.342 4.063 1.00 68.56 108 MET A CA 1
ATOM 796 C C . MET A 1 108 ? 3.925 4.547 3.899 1.00 68.56 108 MET A C 1
ATOM 798 O O . MET A 1 108 ? 5.146 4.376 3.830 1.00 68.56 108 MET A O 1
ATOM 802 N N . THR A 1 109 ? 3.415 5.780 3.875 1.00 68.25 109 THR A N 1
ATOM 803 C CA . THR A 1 109 ? 4.252 6.997 3.862 1.00 68.25 109 THR A CA 1
ATOM 804 C C . THR A 1 109 ? 4.553 7.496 5.279 1.00 68.25 109 THR A C 1
ATOM 806 O O . THR A 1 109 ? 3.756 7.253 6.183 1.00 68.25 109 THR A O 1
ATOM 809 N N . PRO A 1 110 ? 5.653 8.244 5.513 1.00 56.91 110 PRO A N 1
ATOM 810 C CA . PRO A 1 110 ? 5.915 8.863 6.816 1.00 56.91 110 PRO A CA 1
ATOM 811 C C . PRO A 1 110 ? 4.739 9.704 7.329 1.00 56.91 110 PRO A C 1
ATOM 813 O O . PRO A 1 110 ? 4.388 9.620 8.500 1.00 56.91 110 PRO A O 1
ATOM 816 N N . SER A 1 111 ? 4.082 10.460 6.445 1.00 57.41 111 SER A N 1
ATOM 817 C CA . SER A 1 111 ? 2.918 11.280 6.795 1.00 57.41 111 SER A CA 1
ATOM 818 C C . SER A 1 111 ? 1.687 10.452 7.151 1.00 57.41 111 SER A C 1
ATOM 820 O O . SER A 1 111 ? 0.914 10.862 8.013 1.00 57.41 111 SER A O 1
ATOM 822 N N . ALA A 1 112 ? 1.487 9.303 6.504 1.00 65.19 112 ALA A N 1
ATOM 823 C CA . ALA A 1 112 ? 0.393 8.410 6.853 1.00 65.19 112 ALA A CA 1
ATOM 824 C C . ALA A 1 112 ? 0.697 7.635 8.146 1.00 65.19 112 ALA A C 1
ATOM 826 O O . ALA A 1 112 ? -0.160 7.579 9.022 1.00 65.19 112 ALA A O 1
ATOM 827 N N . ARG A 1 113 ? 1.945 7.182 8.341 1.00 63.94 113 ARG A N 1
ATOM 828 C CA . ARG A 1 113 ? 2.416 6.579 9.600 1.00 63.94 113 ARG A CA 1
ATOM 829 C C . ARG A 1 113 ? 2.313 7.524 10.790 1.00 63.94 113 ARG A C 1
ATOM 831 O O . ARG A 1 113 ? 1.910 7.089 11.857 1.00 63.94 113 ARG A O 1
ATOM 838 N N . ALA A 1 114 ? 2.599 8.814 10.615 1.00 57.72 114 ALA A N 1
ATOM 839 C CA . ALA A 1 114 ? 2.438 9.814 11.675 1.00 57.72 114 ALA A CA 1
ATOM 840 C C . ALA A 1 114 ? 0.978 9.974 12.150 1.00 57.72 114 ALA A C 1
ATOM 842 O O . ALA A 1 114 ? 0.737 10.569 13.196 1.00 57.72 114 ALA A O 1
ATOM 843 N N . ARG A 1 115 ? -0.001 9.462 11.390 1.00 61.69 115 ARG A N 1
ATOM 844 C CA . ARG A 1 115 ? -1.421 9.429 11.774 1.00 61.69 115 ARG A CA 1
ATOM 845 C C . ARG A 1 115 ? -1.828 8.111 12.440 1.00 61.69 115 ARG A C 1
ATOM 847 O O . ARG A 1 115 ? -2.956 8.019 12.916 1.00 61.69 115 ARG A O 1
ATOM 854 N N . ILE A 1 116 ? -0.947 7.108 12.459 1.00 61.12 116 ILE A N 1
ATOM 855 C CA . ILE A 1 116 ? -1.176 5.816 13.105 1.00 61.12 116 ILE A CA 1
ATOM 856 C C . ILE A 1 116 ? -0.650 5.911 14.537 1.00 61.12 116 ILE A C 1
ATOM 858 O O . ILE A 1 116 ? 0.554 5.862 14.777 1.00 61.12 116 ILE A O 1
ATOM 862 N N . THR A 1 117 ? -1.563 6.032 15.495 1.00 57.59 117 THR A N 1
ATOM 863 C CA . THR A 1 117 ? -1.250 5.841 16.913 1.00 57.59 117 THR A CA 1
ATOM 864 C C . THR A 1 117 ? -1.489 4.371 17.238 1.00 57.59 117 THR A C 1
ATOM 866 O O . THR A 1 117 ? -2.638 3.939 17.284 1.00 57.59 117 THR A O 1
ATOM 869 N N . ALA A 1 118 ? -0.421 3.592 17.406 1.00 57.69 118 ALA A N 1
ATOM 870 C CA . ALA A 1 118 ? -0.522 2.229 17.916 1.00 57.69 118 ALA A CA 1
ATOM 871 C C . ALA A 1 118 ? -0.434 2.261 19.445 1.00 57.69 118 ALA A C 1
ATOM 873 O O . ALA A 1 118 ? 0.510 2.839 19.991 1.00 57.69 118 ALA A O 1
ATOM 874 N N . ASP A 1 119 ? -1.391 1.635 20.130 1.00 53.19 119 ASP A N 1
ATOM 875 C CA . ASP A 1 119 ? -1.232 1.352 21.553 1.00 53.19 119 ASP A CA 1
ATOM 876 C C . ASP A 1 119 ? -0.068 0.373 21.732 1.00 53.19 119 ASP A C 1
ATOM 878 O O . ASP A 1 119 ? 0.108 -0.577 20.962 1.00 53.19 119 ASP A O 1
ATOM 882 N N . LYS A 1 120 ? 0.774 0.636 22.734 1.00 42.19 120 LYS A N 1
ATOM 883 C CA . LYS A 1 120 ? 1.912 -0.223 23.061 1.00 42.19 120 LYS A CA 1
ATOM 884 C C . LYS A 1 120 ? 1.358 -1.614 23.383 1.00 42.19 120 LYS A C 1
ATOM 886 O O . LYS A 1 120 ? 0.489 -1.729 24.246 1.00 42.19 120 LYS A O 1
ATOM 891 N N . ALA A 1 121 ? 1.842 -2.652 22.696 1.00 45.88 121 ALA A N 1
ATOM 892 C CA . ALA A 1 121 ? 1.493 -4.025 23.049 1.00 45.88 121 ALA A CA 1
ATOM 893 C C . ALA A 1 121 ? 1.748 -4.231 24.555 1.00 45.88 121 ALA A C 1
ATOM 895 O O . ALA A 1 121 ? 2.753 -3.709 25.057 1.00 45.88 121 ALA A O 1
ATOM 896 N N . PRO A 1 122 ? 0.859 -4.936 25.282 1.00 45.19 122 PRO A N 1
ATOM 897 C CA . PRO A 1 122 ? 1.063 -5.180 26.700 1.00 45.19 122 PRO A CA 1
ATOM 898 C C . PRO A 1 122 ? 2.425 -5.847 26.887 1.00 45.19 122 PRO A C 1
ATOM 900 O O . PRO A 1 122 ? 2.769 -6.800 26.186 1.00 45.19 122 PRO A O 1
ATOM 903 N N . GLU A 1 123 ? 3.222 -5.291 27.796 1.00 48.97 123 GLU A N 1
ATOM 904 C CA . GLU A 1 123 ? 4.524 -5.833 28.152 1.00 48.97 123 GLU A CA 1
ATOM 905 C C . GLU A 1 123 ? 4.300 -7.244 28.697 1.00 48.97 123 GLU A C 1
ATOM 907 O O . GLU A 1 123 ? 3.724 -7.435 29.766 1.00 48.97 123 GLU A O 1
ATOM 912 N N . VAL A 1 124 ? 4.671 -8.255 27.912 1.00 52.50 124 VAL A N 1
ATOM 913 C CA . VAL A 1 124 ? 4.616 -9.641 28.367 1.00 52.50 124 VAL A CA 1
ATOM 914 C C . VAL A 1 124 ? 5.657 -9.754 29.475 1.00 52.50 124 VAL A C 1
ATOM 916 O O . VAL A 1 124 ? 6.852 -9.772 29.177 1.00 52.50 124 VAL A O 1
ATOM 919 N N . GLU A 1 125 ? 5.219 -9.808 30.739 1.00 52.78 125 GLU A N 1
ATOM 920 C CA . GLU A 1 125 ? 6.065 -10.127 31.897 1.00 52.78 125 GLU A CA 1
ATOM 921 C C . GLU A 1 125 ? 6.708 -11.509 31.668 1.00 52.78 125 GLU A C 1
ATOM 923 O O . GLU A 1 125 ? 6.213 -12.558 32.085 1.00 52.78 125 GLU A O 1
ATOM 928 N N . ARG A 1 126 ? 7.846 -11.537 30.969 1.00 49.94 126 ARG A N 1
ATOM 929 C CA . ARG A 1 126 ? 8.715 -12.708 30.908 1.00 49.94 126 ARG A CA 1
ATOM 930 C C . ARG A 1 126 ? 9.444 -12.823 32.242 1.00 49.94 126 ARG A C 1
ATOM 932 O O . ARG A 1 126 ? 10.532 -12.292 32.416 1.00 49.94 126 ARG A O 1
ATOM 939 N N . GLY A 1 127 ? 8.849 -13.599 33.143 1.00 52.19 127 GLY A N 1
ATOM 940 C CA . GLY A 1 127 ? 9.586 -14.363 34.146 1.00 52.19 127 GLY A CA 1
ATOM 941 C C . GLY A 1 127 ? 9.565 -13.815 35.571 1.00 52.19 127 GLY A C 1
ATOM 942 O O . GLY A 1 127 ? 10.547 -13.249 36.036 1.00 52.19 127 GLY A O 1
ATOM 943 N N . LYS A 1 128 ? 8.515 -14.163 36.322 1.00 45.25 128 LYS A N 1
ATOM 944 C CA . LYS A 1 128 ? 8.580 -14.343 37.789 1.00 45.25 128 LYS A CA 1
ATOM 945 C C . LYS A 1 128 ? 8.399 -15.805 38.223 1.00 45.25 128 LYS A C 1
ATOM 947 O O . LYS A 1 128 ? 8.107 -16.075 39.376 1.00 45.25 128 LYS A O 1
ATOM 952 N N . ALA A 1 129 ? 8.633 -16.768 37.330 1.00 51.56 129 ALA A N 1
ATOM 953 C CA . ALA A 1 129 ? 8.554 -18.200 37.645 1.00 51.56 129 ALA A CA 1
ATOM 954 C C . ALA A 1 129 ? 9.911 -18.825 38.052 1.00 51.56 129 ALA A C 1
ATOM 956 O O . ALA A 1 129 ? 10.151 -19.996 37.777 1.00 51.56 129 ALA A O 1
ATOM 957 N N . ARG A 1 130 ? 10.840 -18.059 38.654 1.00 56.88 130 ARG A N 1
ATOM 958 C CA . ARG A 1 130 ? 12.139 -18.593 39.141 1.00 56.88 130 ARG A CA 1
ATOM 959 C C . ARG A 1 130 ? 12.329 -18.539 40.659 1.00 56.88 130 ARG A C 1
ATOM 961 O O . ARG A 1 130 ? 13.411 -18.845 41.140 1.00 56.88 130 ARG A O 1
ATOM 968 N N . PHE A 1 131 ? 11.292 -18.197 41.410 1.00 55.31 131 PHE A N 1
ATOM 969 C CA . PHE A 1 131 ? 11.288 -18.281 42.867 1.00 55.31 131 PHE A CA 1
ATOM 970 C C . PHE A 1 131 ? 10.027 -19.062 43.243 1.00 55.31 131 PHE A C 1
ATOM 972 O O . PHE A 1 131 ? 8.981 -18.779 42.675 1.00 55.31 131 PHE A O 1
ATOM 979 N N . PHE A 1 132 ? 10.127 -20.043 44.141 1.00 51.22 132 PHE A N 1
ATOM 980 C CA . PHE A 1 132 ? 9.072 -21.000 44.531 1.00 51.22 132 PHE A CA 1
ATOM 981 C C . PHE A 1 132 ? 8.917 -22.242 43.631 1.00 51.22 132 PHE A C 1
ATOM 983 O O . PHE A 1 132 ? 7.850 -22.531 43.098 1.00 51.22 132 PHE A O 1
ATOM 990 N N . ALA A 1 133 ? 9.981 -23.038 43.542 1.00 46.34 133 ALA A N 1
ATOM 991 C CA . ALA A 1 133 ? 9.841 -24.490 43.615 1.00 46.34 133 ALA A CA 1
ATOM 992 C C . ALA A 1 133 ? 10.665 -24.955 44.828 1.00 46.34 133 ALA A C 1
ATOM 994 O O . ALA A 1 133 ? 11.760 -24.436 45.042 1.00 46.34 133 ALA A O 1
ATOM 995 N N . VAL A 1 134 ? 10.030 -25.808 45.633 1.00 44.53 134 VAL A N 1
ATOM 996 C CA . VAL A 1 134 ? 10.408 -26.330 46.961 1.00 44.53 134 VAL A CA 1
ATOM 997 C C . VAL A 1 134 ? 11.829 -26.879 47.030 1.00 44.53 134 VAL A C 1
ATOM 999 O O . VAL A 1 134 ? 12.240 -27.553 46.060 1.00 44.53 134 VAL A O 1
#

Foldseek 3Di:
DDDPPDDDDALVVCVVVVVVVPDDGPPPDDDQDQADLDQDPPQDPLLVVVSNPPSVVCSVVVLDGNVCRVLSSVLSVLVSVQVVCVVVVHHDVVSVVVNVVSCCVSLNDPVSVVVDDDDDDPDPPPDPPPPDDD

Secondary structure (DSSP, 8-state):
----PPPPPPHHHHHHTTTTT-PPP-S------BPP-SPPTT--TTTHHHHHHHHHHHHHTT--BGGGHHHHHHHHHHHHHHHHHHHTT---HHHHHHHHHHHHHTT-SHHHHTT--PPPPP------TTS---